Protein AF-A0A1U8KBJ6-F1 (afdb_monomer)

Secondary structure (DSSP, 8-state):
---------B-SS-S-HHIIIIIS-TT--------SS--BSPPP-TTS-GGG-HHHHHHHS--SSSS------B--S---TT----------B--GGGT----------BTTBS--HHHHHHHHHHHHHHHHHHHHHHHHHHHS---

Structure (mmCIF, N/CA/C/O backbone):
data_AF-A0A1U8KBJ6-F1
#
_entry.id   AF-A0A1U8KBJ6-F1
#
loop_
_atom_site.group_PDB
_atom_site.id
_atom_site.type_symbol
_atom_site.label_atom_id
_atom_site.label_alt_id
_atom_site.label_comp_id
_atom_site.label_asym_id
_atom_site.label_entity_id
_atom_site.label_seq_id
_atom_site.pdbx_PDB_ins_code
_atom_site.Cartn_x
_atom_site.Cartn_y
_atom_site.Cartn_z
_atom_site.occupancy
_atom_site.B_iso_or_equiv
_atom_site.auth_seq_id
_atom_site.auth_comp_id
_atom_site.auth_asym_id
_atom_site.auth_atom_id
_atom_site.pdbx_PDB_model_num
ATOM 1 N N . ILE A 1 1 ? -18.937 -20.129 -25.695 1.00 42.38 1 ILE A N 1
ATOM 2 C CA . ILE A 1 1 ? -17.562 -19.592 -25.816 1.00 42.38 1 ILE A CA 1
ATOM 3 C C . ILE A 1 1 ? -17.619 -18.251 -25.110 1.00 42.38 1 ILE A C 1
ATOM 5 O O . ILE A 1 1 ? -18.292 -17.372 -25.619 1.00 42.38 1 ILE A O 1
ATOM 9 N N . SER A 1 2 ? -17.123 -18.165 -23.873 1.00 55.34 2 SER A N 1
ATOM 10 C CA . SER A 1 2 ? -17.151 -16.903 -23.121 1.00 55.34 2 SER A CA 1
ATOM 11 C C . SER A 1 2 ? -16.190 -15.942 -23.804 1.00 55.34 2 SER A C 1
ATOM 13 O O . SER A 1 2 ? -15.013 -16.292 -23.939 1.00 55.34 2 SER A O 1
ATOM 15 N N . ASP A 1 3 ? -16.682 -14.789 -24.253 1.00 65.81 3 ASP A N 1
ATOM 16 C CA . ASP A 1 3 ? -15.823 -13.714 -24.743 1.00 65.81 3 ASP A CA 1
ATOM 17 C C . ASP A 1 3 ? -14.797 -13.378 -23.661 1.00 65.81 3 ASP A C 1
ATOM 19 O O . ASP A 1 3 ? -15.129 -13.208 -22.485 1.00 65.81 3 ASP A O 1
ATOM 23 N N . ARG A 1 4 ? -13.521 -13.397 -24.043 1.00 76.19 4 ARG A N 1
ATOM 24 C CA . ARG A 1 4 ? -12.421 -12.995 -23.170 1.00 76.19 4 ARG A CA 1
ATOM 25 C C . ARG A 1 4 ? -12.133 -11.541 -23.475 1.00 76.19 4 ARG A C 1
ATOM 27 O O . ARG A 1 4 ? -11.426 -11.249 -24.436 1.00 76.19 4 ARG A O 1
ATOM 34 N N . GLU A 1 5 ? -12.681 -10.652 -22.665 1.00 83.44 5 GLU A N 1
ATOM 35 C CA . GLU A 1 5 ? -12.368 -9.232 -22.759 1.00 83.44 5 GLU A CA 1
ATOM 36 C C . GLU A 1 5 ? -11.085 -8.909 -21.990 1.00 83.44 5 GLU A C 1
ATOM 38 O O . GLU A 1 5 ? -10.826 -9.428 -20.899 1.00 83.44 5 GLU A O 1
ATOM 43 N N . GLU A 1 6 ? -10.246 -8.058 -22.577 1.00 86.25 6 GLU A N 1
ATOM 44 C CA . GLU A 1 6 ? -9.036 -7.581 -21.919 1.00 86.25 6 GLU A CA 1
ATOM 45 C C . GLU A 1 6 ? -9.390 -6.463 -20.930 1.00 86.25 6 GLU A C 1
ATOM 47 O O . GLU A 1 6 ? -9.762 -5.353 -21.314 1.00 86.25 6 GLU A O 1
ATOM 52 N N . LEU A 1 7 ? -9.241 -6.744 -19.633 1.00 88.94 7 LEU A N 1
ATOM 53 C CA . LEU A 1 7 ? -9.447 -5.752 -18.581 1.00 88.94 7 LEU A CA 1
ATOM 54 C C . LEU A 1 7 ? -8.304 -4.729 -18.571 1.00 88.94 7 LEU A C 1
ATOM 56 O O . LEU A 1 7 ? -7.168 -5.026 -18.187 1.00 88.94 7 LEU A O 1
ATOM 60 N N . LYS A 1 8 ? -8.616 -3.487 -18.949 1.00 91.31 8 LYS A N 1
ATOM 61 C CA . LYS A 1 8 ? -7.651 -2.385 -18.946 1.00 91.31 8 LYS A CA 1
ATOM 62 C C . LYS A 1 8 ? -7.358 -1.917 -17.519 1.00 91.31 8 LYS A C 1
ATOM 64 O O . LYS A 1 8 ? -8.207 -1.335 -16.851 1.00 91.31 8 LYS A O 1
ATOM 69 N N . VAL A 1 9 ? -6.114 -2.098 -17.081 1.00 92.69 9 VAL A N 1
ATOM 70 C CA . VAL A 1 9 ? -5.627 -1.598 -15.787 1.00 92.69 9 VAL A CA 1
ATOM 71 C C . VAL A 1 9 ? -5.010 -0.208 -15.960 1.00 92.69 9 VAL A C 1
ATOM 73 O O . VAL A 1 9 ? -4.014 -0.040 -16.668 1.00 92.69 9 VAL A O 1
ATOM 76 N N . ASN A 1 10 ? -5.569 0.797 -15.286 1.00 93.94 10 ASN A N 1
ATOM 77 C CA . ASN A 1 10 ? -5.009 2.142 -15.230 1.00 93.94 10 ASN A CA 1
ATOM 78 C C . ASN A 1 10 ? -3.793 2.176 -14.289 1.00 93.94 10 ASN A C 1
ATOM 80 O O . ASN A 1 10 ? -3.876 1.797 -13.121 1.00 93.94 10 ASN A O 1
ATOM 84 N N . ARG A 1 11 ? -2.651 2.639 -14.804 1.00 93.06 11 ARG A N 1
ATOM 85 C CA . ARG A 1 11 ? -1.378 2.767 -14.067 1.00 93.06 11 ARG A CA 1
ATOM 86 C C . ARG A 1 11 ? -0.930 4.223 -13.912 1.00 93.06 11 ARG A C 1
ATOM 88 O O . ARG A 1 11 ? 0.245 4.489 -13.679 1.00 93.06 11 ARG A O 1
ATOM 95 N N . LYS A 1 12 ? -1.857 5.161 -14.099 1.00 92.19 12 LYS A N 1
ATOM 96 C CA . LYS A 1 12 ? -1.681 6.592 -13.847 1.00 92.19 12 LYS A CA 1
ATOM 97 C C . LYS A 1 12 ? -2.453 7.004 -12.598 1.00 92.19 12 LYS A C 1
ATOM 99 O O . LYS A 1 12 ? -3.452 6.374 -12.256 1.00 92.19 12 LYS A O 1
ATOM 104 N N . ASN A 1 13 ? -1.995 8.059 -11.930 1.00 91.94 13 ASN A N 1
ATOM 105 C CA . ASN A 1 13 ? -2.536 8.530 -10.649 1.00 91.94 13 ASN A CA 1
ATOM 106 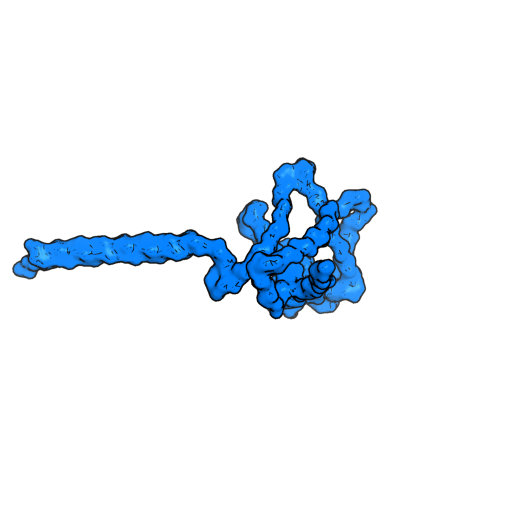C C . ASN A 1 13 ? -2.571 7.439 -9.553 1.00 91.94 13 ASN A C 1
ATOM 108 O O . ASN A 1 13 ? -3.463 7.419 -8.699 1.00 91.94 13 ASN A O 1
ATOM 112 N N . ILE A 1 14 ? -1.608 6.516 -9.582 1.00 94.19 14 ILE A N 1
ATOM 113 C CA . ILE A 1 14 ? -1.375 5.508 -8.542 1.00 94.19 14 ILE A CA 1
ATOM 114 C C . ILE A 1 14 ? -0.444 6.036 -7.445 1.00 94.19 14 ILE A C 1
ATOM 116 O O . ILE A 1 14 ? -0.562 5.616 -6.294 1.00 94.19 14 ILE A O 1
ATOM 120 N N . ALA A 1 15 ? 0.450 6.967 -7.784 1.00 94.50 15 ALA A N 1
ATOM 121 C CA . ALA A 1 15 ? 1.293 7.674 -6.831 1.00 94.50 15 ALA A CA 1
ATOM 122 C C . ALA A 1 15 ? 0.601 8.937 -6.296 1.00 94.50 15 ALA A C 1
ATOM 124 O O . ALA A 1 15 ? -0.318 9.486 -6.908 1.00 94.50 15 ALA A O 1
ATOM 125 N N . TRP A 1 16 ? 1.067 9.435 -5.149 1.00 92.44 16 TRP A N 1
ATOM 126 C CA . TRP A 1 16 ? 0.588 10.703 -4.606 1.00 92.44 16 TRP A CA 1
ATOM 127 C C . TRP A 1 16 ? 0.948 11.856 -5.538 1.00 92.44 16 TRP A C 1
ATOM 129 O O . TRP A 1 16 ? 2.088 11.958 -5.994 1.00 92.44 16 TRP A O 1
ATOM 139 N N . LYS A 1 17 ? -0.007 12.766 -5.760 1.00 93.62 17 LYS A N 1
ATOM 140 C CA . LYS A 1 17 ? 0.182 13.942 -6.619 1.00 93.62 17 LYS A CA 1
ATOM 141 C C . LYS A 1 17 ? 1.417 14.759 -6.230 1.00 93.62 17 LYS A C 1
ATOM 143 O O . LYS A 1 17 ? 2.249 15.081 -7.069 1.00 93.62 17 LYS A O 1
ATOM 148 N N . SER A 1 18 ? 1.593 14.981 -4.930 1.00 93.31 18 SER A N 1
ATOM 149 C CA . SER A 1 18 ? 2.746 15.693 -4.382 1.00 93.31 18 SER A CA 1
ATOM 150 C C . SER A 1 18 ? 4.087 15.016 -4.665 1.00 93.31 18 SER A C 1
ATOM 152 O O . SER A 1 18 ? 5.103 15.700 -4.766 1.00 93.31 18 SER A O 1
ATOM 154 N N . ASP A 1 19 ? 4.119 13.683 -4.762 1.00 92.56 19 ASP A N 1
ATOM 155 C CA . ASP A 1 19 ? 5.370 12.966 -4.986 1.00 92.56 19 ASP A CA 1
ATOM 156 C C . ASP A 1 19 ? 5.861 13.224 -6.415 1.00 92.56 19 ASP A C 1
ATOM 158 O O . ASP A 1 19 ? 6.989 13.685 -6.593 1.00 92.56 19 ASP A O 1
ATOM 162 N N . TRP A 1 20 ? 5.019 13.019 -7.430 1.00 90.25 20 TRP A N 1
ATOM 163 C CA . TRP A 1 20 ? 5.437 13.215 -8.822 1.00 90.25 20 TRP A CA 1
ATOM 164 C C . TRP A 1 20 ? 5.511 14.688 -9.256 1.00 90.25 20 TRP A C 1
ATOM 166 O O . TRP A 1 20 ? 6.280 15.004 -10.162 1.00 90.25 20 TRP A O 1
ATOM 176 N N . GLU A 1 21 ? 4.769 15.601 -8.615 1.00 91.94 21 GLU A N 1
ATOM 177 C CA . GLU A 1 21 ? 4.843 17.039 -8.924 1.00 91.94 21 GLU A CA 1
ATOM 178 C C . GLU A 1 21 ? 6.027 17.747 -8.257 1.00 91.94 21 GLU A C 1
ATOM 180 O O . GLU A 1 21 ? 6.620 18.637 -8.871 1.00 91.94 21 GLU A O 1
ATOM 185 N N . HIS A 1 22 ? 6.369 17.380 -7.014 1.00 91.50 22 HIS A N 1
ATOM 186 C CA . HIS A 1 22 ? 7.308 18.160 -6.197 1.00 91.50 22 HIS A CA 1
ATOM 187 C C . HIS A 1 22 ? 8.559 17.404 -5.746 1.00 91.50 22 HIS A C 1
ATOM 189 O O . HIS A 1 22 ? 9.587 18.044 -5.536 1.00 91.50 22 HIS A O 1
ATOM 195 N N . LYS A 1 23 ? 8.511 16.076 -5.574 1.00 90.88 23 LYS A N 1
ATOM 196 C CA . LYS A 1 23 ? 9.667 15.308 -5.069 1.00 90.88 23 LYS A CA 1
ATOM 197 C C . LYS A 1 23 ? 10.479 14.660 -6.182 1.00 90.88 23 LYS A C 1
ATOM 199 O O . LYS A 1 23 ? 11.706 14.680 -6.142 1.00 90.88 23 LYS A O 1
ATOM 204 N N . PHE A 1 24 ? 9.805 14.071 -7.163 1.00 90.38 24 PHE A N 1
ATOM 205 C CA . PHE A 1 24 ? 10.451 13.385 -8.275 1.00 90.38 24 PHE A CA 1
ATOM 206 C C . PHE A 1 24 ? 10.622 14.352 -9.450 1.00 90.38 24 PHE A C 1
ATOM 208 O O . PHE A 1 24 ? 9.656 14.852 -10.017 1.00 90.38 24 PHE A O 1
ATOM 215 N N . GLY A 1 25 ? 11.875 14.651 -9.799 1.00 86.06 25 GLY A N 1
ATOM 216 C CA . GLY A 1 25 ? 12.193 15.665 -10.802 1.00 86.06 25 GLY A CA 1
ATOM 217 C C . GLY A 1 25 ? 11.827 15.258 -12.234 1.00 86.06 25 GLY A C 1
ATOM 218 O O . GLY A 1 25 ? 12.120 14.146 -12.671 1.00 86.06 25 GLY A O 1
ATOM 219 N N . LYS A 1 26 ? 11.281 16.213 -12.999 1.00 88.56 26 LYS A N 1
ATOM 220 C CA . LYS A 1 26 ? 10.940 16.054 -14.430 1.00 88.56 26 LYS A CA 1
ATOM 221 C C . LYS A 1 26 ? 12.159 15.918 -15.353 1.00 88.56 26 LYS A C 1
ATOM 223 O O . LYS A 1 26 ? 12.047 15.391 -16.450 1.00 88.56 26 LYS A O 1
ATOM 228 N N . ASN A 1 27 ? 13.329 16.368 -14.898 1.00 91.31 27 ASN A N 1
ATOM 229 C CA . ASN A 1 27 ? 14.593 16.283 -15.640 1.00 91.31 27 ASN A CA 1
ATOM 230 C C . ASN A 1 27 ? 15.538 15.211 -15.070 1.00 91.31 27 ASN A C 1
ATOM 232 O O . ASN A 1 27 ? 16.730 15.215 -15.365 1.00 91.31 27 ASN A O 1
ATOM 236 N N . VAL A 1 28 ? 15.023 14.316 -14.222 1.00 90.31 28 VAL A N 1
ATOM 237 C CA . VAL A 1 28 ? 15.788 13.209 -13.641 1.00 90.31 28 VAL A CA 1
ATOM 238 C C . VAL A 1 28 ? 15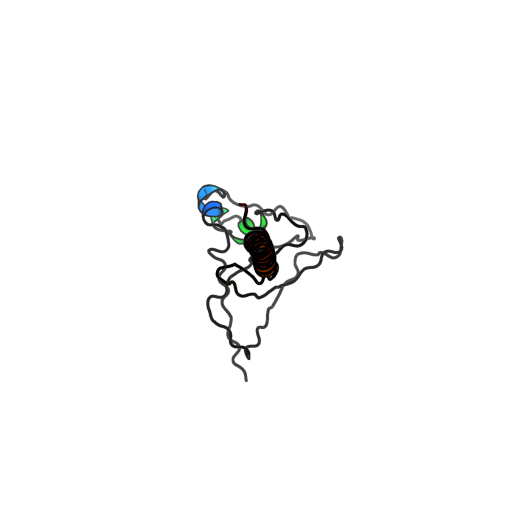.371 11.925 -14.337 1.00 90.31 28 VAL A C 1
ATOM 240 O O . VAL A 1 28 ? 14.181 11.640 -14.451 1.00 90.31 28 VAL A O 1
ATOM 243 N N . TYR A 1 29 ? 16.349 11.143 -14.786 1.00 91.69 29 TYR A N 1
ATOM 244 C CA . TYR A 1 29 ? 16.115 9.920 -15.545 1.00 91.69 29 TYR A CA 1
ATOM 245 C C . TYR A 1 29 ? 16.652 8.712 -14.777 1.00 91.69 29 TYR A C 1
ATOM 247 O O . TYR A 1 29 ? 17.790 8.746 -14.302 1.00 91.69 29 TYR A O 1
ATOM 255 N N . PRO A 1 30 ? 15.855 7.643 -14.625 1.00 89.19 30 PRO A N 1
ATOM 256 C CA . PRO A 1 30 ? 16.284 6.476 -13.878 1.00 89.19 30 PRO A CA 1
ATOM 257 C C . PRO A 1 30 ? 17.283 5.626 -14.662 1.00 89.19 30 PRO A C 1
ATOM 259 O O . PRO A 1 30 ? 17.166 5.443 -15.875 1.00 89.19 30 PRO A O 1
ATOM 262 N N . PHE A 1 31 ? 18.206 5.006 -13.933 1.00 87.94 31 PHE A N 1
ATOM 263 C CA . PHE A 1 31 ? 19.125 4.002 -14.456 1.00 87.94 31 PHE A CA 1
ATOM 264 C C . PHE A 1 31 ? 18.857 2.646 -13.793 1.00 87.94 31 PHE A C 1
ATOM 266 O O . PHE A 1 31 ? 18.650 2.566 -12.583 1.00 87.94 31 PHE A O 1
ATOM 273 N N . ASN A 1 32 ? 18.845 1.567 -14.582 1.00 85.88 32 ASN A N 1
ATOM 274 C CA . ASN A 1 32 ? 18.727 0.216 -14.035 1.00 85.88 32 ASN A CA 1
ATOM 275 C C . ASN A 1 32 ? 20.091 -0.257 -13.535 1.00 85.88 32 ASN A C 1
ATOM 277 O O . ASN A 1 32 ? 20.977 -0.547 -14.330 1.00 85.88 32 ASN A O 1
ATOM 281 N N . PHE A 1 33 ? 20.220 -0.416 -12.222 1.00 80.88 33 PHE A N 1
ATOM 282 C CA . PHE A 1 33 ? 21.447 -0.908 -11.587 1.00 80.88 33 PHE A CA 1
ATOM 283 C C . PHE A 1 33 ? 21.626 -2.436 -11.682 1.00 80.88 33 PHE A C 1
ATOM 285 O O . PHE A 1 33 ? 22.649 -2.973 -11.270 1.00 80.88 33 PHE A O 1
ATOM 292 N N . GLN A 1 34 ? 20.637 -3.155 -12.221 1.00 77.12 34 GLN A N 1
ATOM 293 C CA . GLN A 1 34 ? 20.662 -4.612 -12.363 1.00 77.12 34 GLN A CA 1
ATOM 294 C C . GLN A 1 34 ? 21.289 -5.002 -13.705 1.00 77.12 34 GLN A C 1
ATOM 296 O O . GLN A 1 34 ? 20.637 -4.904 -14.742 1.00 77.12 34 GLN A O 1
ATOM 301 N N . ASN A 1 35 ? 22.549 -5.446 -13.673 1.00 71.44 35 ASN A N 1
ATOM 302 C CA . ASN A 1 35 ? 23.304 -5.884 -14.857 1.00 71.44 35 ASN A CA 1
ATOM 303 C C . ASN A 1 35 ? 23.668 -7.389 -14.831 1.00 71.44 35 ASN A C 1
ATOM 305 O O . ASN A 1 35 ? 24.397 -7.873 -15.688 1.00 71.44 35 ASN A O 1
ATOM 309 N N . GLY A 1 36 ? 23.196 -8.128 -13.818 1.00 72.75 36 GLY A N 1
ATOM 310 C CA . GLY A 1 36 ? 23.469 -9.558 -13.631 1.00 72.75 36 GLY A CA 1
ATOM 311 C C . GLY A 1 36 ? 22.318 -10.474 -14.064 1.00 72.75 36 GLY A C 1
ATOM 312 O O . GLY A 1 36 ? 21.276 -10.021 -14.534 1.00 72.75 36 GLY A O 1
ATOM 313 N N . THR A 1 37 ? 22.491 -11.781 -13.849 1.00 70.75 37 THR A N 1
ATOM 314 C CA . THR A 1 37 ? 21.468 -12.815 -14.108 1.00 70.75 37 THR A CA 1
ATOM 315 C C . THR A 1 37 ? 20.274 -12.737 -13.157 1.00 70.75 37 THR A C 1
ATOM 317 O O . THR A 1 37 ? 19.171 -13.145 -13.517 1.00 70.75 37 THR A O 1
ATOM 320 N N . VAL A 1 38 ? 20.468 -12.199 -11.950 1.00 68.06 38 VAL A N 1
ATOM 321 C CA . VAL A 1 38 ? 19.398 -12.028 -10.962 1.00 68.06 38 VAL A CA 1
ATOM 322 C C . VAL A 1 38 ? 18.725 -10.678 -11.175 1.00 68.06 38 VAL A C 1
ATOM 324 O O . VAL A 1 38 ? 19.288 -9.625 -10.876 1.00 68.06 38 VAL A O 1
ATOM 327 N N . ILE A 1 39 ? 17.495 -10.720 -11.680 1.00 74.50 39 ILE A N 1
ATOM 328 C CA . ILE A 1 39 ? 16.629 -9.549 -11.790 1.00 74.50 39 ILE A CA 1
ATOM 329 C C . ILE A 1 39 ? 15.860 -9.427 -10.475 1.00 74.50 39 ILE A C 1
ATOM 331 O O . ILE A 1 39 ? 15.310 -10.396 -9.961 1.00 74.50 39 ILE A O 1
ATOM 335 N N . GLY A 1 40 ? 15.857 -8.231 -9.902 1.00 75.06 40 GLY A N 1
ATOM 336 C CA . GLY A 1 40 ? 15.198 -7.925 -8.637 1.00 75.06 40 GLY A CA 1
ATOM 337 C C . GLY A 1 40 ? 13.926 -7.110 -8.847 1.00 75.06 40 GLY A C 1
ATOM 338 O O . GLY A 1 40 ? 13.677 -6.192 -8.074 1.00 75.06 40 GLY A O 1
ATOM 339 N N . GLY A 1 41 ? 13.127 -7.428 -9.870 1.00 83.12 41 GLY A N 1
ATOM 340 C CA . GLY A 1 41 ? 11.851 -6.761 -10.136 1.00 83.12 41 GLY A CA 1
ATOM 341 C C . GLY A 1 41 ? 11.673 -6.292 -11.580 1.00 83.12 41 GLY A C 1
ATOM 342 O O . GLY A 1 41 ? 12.024 -6.994 -12.526 1.00 83.12 41 GLY A O 1
ATOM 343 N N . GLY A 1 42 ? 11.033 -5.133 -11.747 1.00 83.62 42 GLY A N 1
ATOM 344 C CA . GLY A 1 42 ? 10.782 -4.520 -13.054 1.00 83.62 42 GLY A CA 1
ATOM 345 C C . GLY A 1 42 ? 11.993 -3.763 -13.605 1.00 83.62 42 GLY A C 1
ATOM 346 O O . GLY A 1 42 ? 12.915 -3.424 -12.869 1.00 83.62 42 GLY A O 1
ATOM 347 N N . LYS A 1 43 ? 11.969 -3.465 -14.910 1.00 86.69 43 LYS A N 1
ATOM 348 C CA . LYS A 1 43 ? 12.970 -2.616 -15.571 1.00 86.69 43 LYS A CA 1
ATOM 349 C C . LYS A 1 43 ? 12.464 -1.178 -15.666 1.00 86.69 43 LYS A C 1
ATOM 351 O O . LYS A 1 43 ? 11.367 -0.939 -16.168 1.00 86.69 43 LYS A O 1
ATOM 356 N N . LEU A 1 44 ? 13.292 -0.229 -15.246 1.00 87.12 44 LEU A N 1
ATOM 357 C CA . LEU A 1 44 ? 13.067 1.205 -15.424 1.00 87.12 44 LEU A CA 1
ATOM 358 C C . LEU A 1 44 ? 13.312 1.620 -16.876 1.00 87.12 44 LEU A C 1
ATOM 360 O O . LEU A 1 44 ? 14.065 0.958 -17.594 1.00 87.12 44 LEU A O 1
ATOM 364 N N . LYS A 1 45 ? 12.683 2.714 -17.314 1.00 90.19 45 LYS A N 1
ATOM 365 C CA . LYS A 1 45 ? 12.828 3.241 -18.680 1.00 90.19 45 LYS A CA 1
ATOM 366 C C . LYS A 1 45 ? 13.749 4.472 -18.664 1.00 90.19 45 LYS A C 1
ATOM 368 O O . LYS A 1 45 ? 13.296 5.534 -18.256 1.00 90.19 45 LYS A O 1
ATOM 373 N N . PRO A 1 46 ? 15.001 4.395 -19.147 1.00 89.81 46 PRO A N 1
ATOM 374 C CA . PRO A 1 46 ? 15.948 5.511 -19.016 1.00 89.81 46 PRO A CA 1
ATOM 375 C C . PRO A 1 46 ? 15.586 6.756 -19.831 1.00 89.81 46 PRO A C 1
ATOM 377 O O . PRO A 1 46 ? 16.125 7.826 -19.597 1.00 89.81 46 PRO A O 1
ATOM 380 N N . ARG A 1 47 ? 14.685 6.621 -20.812 1.00 91.06 47 ARG A N 1
ATOM 381 C CA . ARG A 1 47 ? 14.253 7.716 -21.695 1.00 91.06 47 ARG A CA 1
ATOM 382 C C . ARG A 1 47 ? 13.043 8.491 -21.172 1.00 91.06 47 ARG A C 1
ATOM 384 O O . ARG A 1 47 ? 12.631 9.449 -21.810 1.00 91.06 47 ARG A O 1
ATOM 391 N N . ILE A 1 48 ? 12.439 8.043 -20.073 1.00 91.88 48 ILE A N 1
ATOM 392 C CA . ILE A 1 48 ? 11.238 8.658 -19.504 1.00 91.88 48 ILE A CA 1
ATOM 393 C C . ILE A 1 48 ? 11.617 9.282 -18.159 1.00 91.88 48 ILE A C 1
ATOM 395 O O . ILE A 1 48 ? 12.273 8.593 -17.370 1.00 91.88 48 ILE A O 1
ATOM 399 N N . PRO A 1 49 ? 11.196 10.529 -17.885 1.00 92.69 49 PRO A 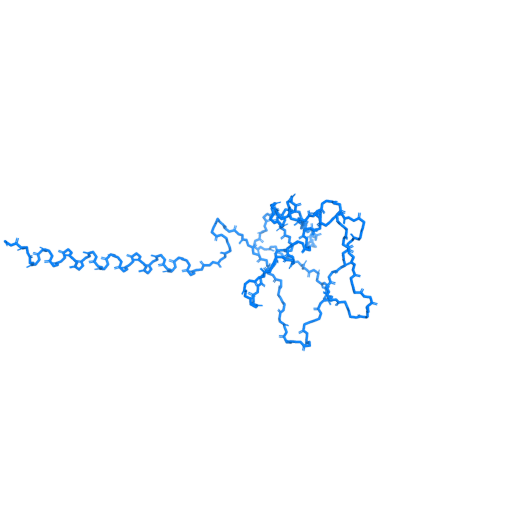N 1
ATOM 400 C CA . PRO A 1 49 ? 11.398 11.173 -16.597 1.00 92.69 49 PRO A CA 1
ATOM 401 C C . PRO A 1 49 ? 10.932 10.333 -15.414 1.00 92.69 49 PRO A C 1
ATOM 403 O O . PRO A 1 49 ? 9.959 9.581 -15.493 1.00 92.69 49 PRO A O 1
ATOM 406 N N . LEU A 1 50 ? 11.602 10.517 -14.282 1.00 90.94 50 LEU A N 1
ATOM 407 C CA . LEU A 1 50 ? 11.288 9.828 -13.039 1.00 90.94 50 LEU A CA 1
ATOM 408 C C . LEU A 1 50 ? 9.882 10.169 -12.529 1.00 90.94 50 LEU A C 1
ATOM 410 O O . LEU A 1 50 ? 9.189 9.286 -12.030 1.00 90.94 50 LEU A O 1
ATOM 414 N N . SER A 1 51 ? 9.449 11.421 -12.719 1.00 91.88 51 SER A N 1
ATOM 415 C CA . SER A 1 51 ? 8.097 11.893 -12.391 1.00 91.88 51 SER A CA 1
ATOM 416 C C . SER A 1 51 ? 6.995 11.101 -13.0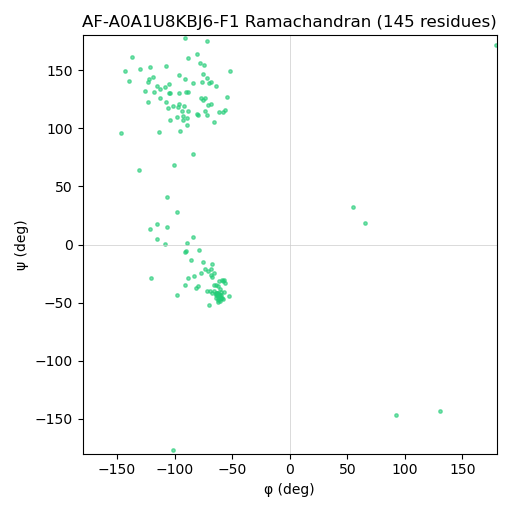99 1.00 91.88 51 SER A C 1
ATOM 418 O O . SER A 1 51 ? 5.915 10.925 -12.549 1.00 91.88 51 SER A O 1
ATOM 420 N N . ASP A 1 52 ? 7.263 10.579 -14.298 1.00 91.94 52 ASP A N 1
ATOM 421 C CA . ASP A 1 52 ? 6.249 9.907 -15.118 1.00 91.94 52 ASP A CA 1
ATOM 422 C C . ASP A 1 52 ? 6.186 8.390 -14.863 1.00 91.94 52 ASP A C 1
ATOM 424 O O . ASP A 1 52 ? 5.304 7.703 -15.400 1.00 91.94 52 ASP A O 1
ATOM 428 N N . GLN A 1 53 ? 7.114 7.863 -14.053 1.00 92.56 53 GLN A N 1
ATOM 429 C CA . GLN A 1 53 ? 7.239 6.450 -13.685 1.00 92.56 53 GLN A CA 1
ATOM 430 C C . GLN A 1 53 ? 6.655 6.176 -12.296 1.00 92.56 53 GLN A C 1
ATOM 432 O O . GLN A 1 53 ? 7.366 5.831 -11.351 1.00 92.56 53 GLN A O 1
ATOM 437 N N . GLU A 1 54 ? 5.334 6.284 -12.184 1.00 93.88 54 GLU A N 1
ATOM 438 C CA . GLU A 1 54 ? 4.627 6.164 -10.905 1.00 93.88 54 GLU A CA 1
ATOM 439 C C . GLU A 1 54 ? 4.842 4.823 -10.183 1.00 93.88 54 GLU A C 1
ATOM 441 O O . GLU A 1 54 ? 4.883 4.801 -8.957 1.00 93.88 54 GLU A O 1
ATOM 446 N N . ASP A 1 55 ? 5.059 3.717 -10.904 1.00 92.69 55 ASP A N 1
ATOM 447 C CA . ASP A 1 55 ? 5.356 2.410 -10.293 1.00 92.69 55 ASP A CA 1
ATOM 448 C C . ASP A 1 55 ? 6.591 2.456 -9.385 1.00 92.69 55 ASP A C 1
ATOM 450 O O . ASP A 1 55 ? 6.617 1.862 -8.305 1.00 92.69 55 ASP A O 1
ATOM 454 N N . LEU A 1 56 ? 7.627 3.174 -9.830 1.00 92.12 56 LEU A N 1
ATOM 455 C CA . LEU A 1 56 ? 8.836 3.356 -9.044 1.00 92.12 56 LEU A CA 1
ATOM 456 C C . LEU A 1 56 ? 8.567 4.296 -7.871 1.00 92.12 56 LEU A C 1
ATOM 458 O O . LEU A 1 56 ? 9.035 4.030 -6.771 1.00 92.12 56 LEU A O 1
ATOM 462 N N . ILE A 1 57 ? 7.788 5.358 -8.071 1.00 93.88 57 ILE A N 1
ATOM 463 C CA . ILE A 1 57 ? 7.413 6.288 -6.997 1.00 93.88 57 ILE A CA 1
ATOM 464 C C . ILE A 1 57 ? 6.684 5.538 -5.870 1.00 93.88 57 ILE A C 1
ATOM 466 O O . ILE A 1 57 ? 7.043 5.671 -4.699 1.00 93.88 57 ILE A O 1
ATOM 470 N N . VAL A 1 58 ? 5.724 4.676 -6.219 1.00 94.94 58 VAL A N 1
ATOM 471 C CA . VAL A 1 58 ? 5.007 3.809 -5.268 1.00 94.94 58 VAL A CA 1
ATOM 472 C C . VAL A 1 58 ? 5.965 2.863 -4.532 1.00 94.94 58 VAL A C 1
ATOM 474 O O . VAL A 1 58 ? 5.797 2.610 -3.331 1.00 94.94 58 VAL A O 1
ATOM 477 N N . TRP A 1 59 ? 6.977 2.344 -5.231 1.00 92.00 59 TRP A N 1
ATOM 478 C CA . TRP A 1 59 ? 8.005 1.491 -4.637 1.00 92.00 59 TRP A CA 1
ATOM 479 C C . TRP A 1 59 ? 8.908 2.248 -3.655 1.00 92.00 59 TRP A C 1
ATOM 481 O O . TRP A 1 59 ? 9.194 1.739 -2.573 1.00 92.00 59 TRP A O 1
ATOM 491 N N . MET A 1 60 ? 9.303 3.475 -3.998 1.00 93.25 60 MET A N 1
ATOM 492 C CA . MET A 1 60 ? 10.180 4.320 -3.183 1.00 93.25 60 MET A CA 1
ATOM 493 C C . MET A 1 60 ? 9.507 4.850 -1.914 1.00 93.25 60 MET A C 1
ATOM 495 O O . MET A 1 60 ? 10.196 5.175 -0.948 1.00 93.25 60 MET A O 1
ATOM 499 N N . HIS A 1 61 ? 8.176 4.927 -1.882 1.00 93.25 61 HIS A N 1
ATOM 500 C CA . HIS A 1 61 ? 7.443 5.274 -0.669 1.00 93.25 61 HIS A CA 1
ATOM 501 C C . HIS A 1 61 ? 7.623 4.161 0.375 1.00 93.25 61 HIS A C 1
ATOM 503 O O . HIS A 1 61 ? 7.038 3.095 0.240 1.00 93.25 61 HIS A O 1
ATOM 509 N N . THR A 1 62 ? 8.427 4.339 1.418 1.00 92.75 62 THR A N 1
ATOM 510 C CA . THR A 1 62 ? 8.706 3.247 2.365 1.00 92.75 62 THR A CA 1
ATOM 511 C C . THR A 1 62 ? 7.469 2.875 3.186 1.00 92.75 62 THR A C 1
ATOM 513 O O . THR A 1 62 ? 6.675 3.721 3.587 1.00 92.75 62 THR A O 1
ATOM 516 N N . SER A 1 63 ? 7.264 1.576 3.404 1.00 93.06 63 SER A N 1
ATOM 517 C CA . SER A 1 63 ? 6.166 1.079 4.235 1.00 93.06 63 SER A CA 1
ATOM 518 C C . SER A 1 63 ? 6.620 0.936 5.686 1.00 93.06 63 SER A C 1
ATOM 520 O O . SER A 1 63 ? 7.744 0.517 5.942 1.00 93.06 63 SER A O 1
ATOM 522 N N . ALA A 1 64 ? 5.739 1.258 6.636 1.00 92.44 64 ALA A N 1
ATOM 523 C CA . ALA A 1 64 ? 6.060 1.227 8.067 1.00 92.44 64 ALA A CA 1
ATOM 524 C C . ALA A 1 64 ? 6.164 -0.194 8.658 1.00 92.44 64 ALA A C 1
ATOM 526 O O . ALA A 1 64 ? 6.757 -0.381 9.715 1.00 92.44 64 ALA A O 1
ATOM 527 N N . LEU A 1 65 ? 5.567 -1.191 7.997 1.00 92.94 65 LEU A N 1
ATOM 528 C CA . LEU A 1 65 ? 5.448 -2.569 8.480 1.00 92.94 65 LEU A CA 1
ATOM 529 C C . LEU A 1 65 ? 6.094 -3.555 7.491 1.00 92.94 65 LEU A C 1
ATOM 531 O O . LEU A 1 65 ? 6.086 -3.291 6.287 1.00 92.94 65 LEU A O 1
ATOM 535 N N . PRO A 1 66 ? 6.588 -4.721 7.960 1.00 90.75 66 PR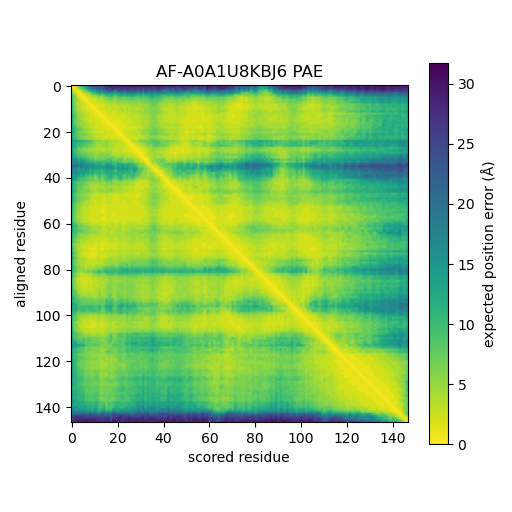O A N 1
ATOM 536 C CA . PRO A 1 66 ? 7.191 -5.744 7.097 1.00 90.75 66 PRO A CA 1
ATOM 537 C C . PRO A 1 66 ? 6.176 -6.414 6.160 1.00 90.75 66 PRO A C 1
ATOM 539 O O . PRO A 1 66 ? 6.531 -6.858 5.071 1.00 90.75 66 PRO A O 1
ATOM 542 N N . SER A 1 67 ? 4.905 -6.471 6.565 1.00 90.81 67 SER A N 1
ATOM 543 C CA . SER A 1 67 ? 3.794 -6.862 5.700 1.00 90.81 67 SER A CA 1
ATOM 544 C C . SER A 1 67 ? 3.121 -5.603 5.176 1.00 90.81 67 SER A C 1
ATOM 546 O O . SER A 1 67 ? 2.457 -4.894 5.929 1.00 90.81 67 SER A O 1
ATOM 548 N N . PHE A 1 68 ? 3.280 -5.333 3.885 1.00 93.12 68 PHE A N 1
ATOM 549 C CA . PHE A 1 68 ? 2.758 -4.132 3.249 1.00 93.12 68 PHE A CA 1
ATOM 550 C C . PHE A 1 68 ? 2.126 -4.437 1.894 1.00 93.12 68 PHE A C 1
ATOM 552 O O . PHE A 1 68 ? 2.373 -5.475 1.282 1.00 93.12 68 PHE A O 1
ATOM 559 N N . GLN A 1 69 ? 1.299 -3.504 1.432 1.00 93.06 69 GLN A N 1
ATOM 560 C CA . GLN A 1 69 ? 0.657 -3.552 0.125 1.00 93.06 69 GLN A CA 1
ATOM 561 C C . GLN A 1 69 ? 1.103 -2.345 -0.695 1.00 93.06 69 GLN A C 1
ATOM 563 O O . GLN A 1 69 ? 1.310 -1.256 -0.157 1.00 93.06 69 GLN A O 1
ATOM 568 N N . LYS A 1 70 ? 1.265 -2.553 -2.001 1.00 93.75 70 LYS A N 1
ATOM 569 C CA . LYS A 1 70 ? 1.625 -1.521 -2.972 1.00 93.75 70 LYS A CA 1
ATOM 570 C C . LYS A 1 70 ? 0.590 -1.518 -4.077 1.00 93.75 70 LYS A C 1
ATOM 572 O O . LYS A 1 70 ? 0.253 -2.578 -4.601 1.00 93.75 70 LYS A O 1
ATOM 577 N N . LEU A 1 71 ? 0.096 -0.334 -4.418 1.00 94.81 71 LEU A N 1
ATOM 578 C CA . LEU A 1 71 ? -0.859 -0.181 -5.502 1.00 94.81 71 LEU A CA 1
ATOM 579 C C . LEU A 1 71 ? -0.147 -0.419 -6.838 1.00 94.81 71 LEU A C 1
ATOM 581 O O . LEU A 1 71 ? 0.804 0.284 -7.162 1.00 94.81 71 LEU A O 1
ATOM 585 N N . TYR A 1 72 ? -0.605 -1.410 -7.599 1.00 94.00 72 TYR A N 1
ATOM 586 C CA . TYR A 1 72 ? -0.073 -1.699 -8.935 1.00 94.00 72 TYR A CA 1
ATOM 587 C C . TYR A 1 72 ? -0.833 -0.958 -10.044 1.00 94.00 72 TYR A C 1
ATOM 589 O O . TYR A 1 72 ? -0.255 -0.545 -11.047 1.00 94.00 72 TYR A O 1
ATOM 597 N N . GLY A 1 73 ? -2.142 -0.800 -9.861 1.00 94.62 73 GLY A N 1
ATOM 598 C CA . GLY A 1 73 ? -3.037 -0.186 -10.828 1.00 94.62 73 GLY A CA 1
ATOM 599 C C . GLY A 1 73 ? -4.472 -0.170 -10.320 1.00 94.62 73 GLY A C 1
ATOM 600 O O . GLY A 1 73 ? -4.775 -0.758 -9.280 1.00 94.62 73 GLY A O 1
ATOM 601 N N . ARG A 1 74 ? -5.340 0.524 -11.050 1.00 93.69 74 ARG A N 1
ATOM 602 C CA . ARG A 1 74 ? -6.769 0.647 -10.761 1.00 93.69 74 ARG A CA 1
ATOM 603 C C . ARG A 1 74 ? -7.577 0.150 -11.945 1.00 93.69 74 ARG A C 1
ATOM 605 O O . ARG A 1 74 ? -7.199 0.365 -13.092 1.00 93.69 74 ARG A O 1
ATOM 612 N N . ILE A 1 75 ? -8.678 -0.515 -11.650 1.00 93.50 75 ILE A N 1
ATOM 613 C CA . ILE A 1 75 ? -9.677 -0.905 -12.636 1.00 93.50 75 ILE A CA 1
ATOM 614 C C . ILE A 1 75 ? -10.850 0.044 -12.397 1.00 93.50 75 ILE A C 1
ATOM 616 O O . ILE A 1 75 ? -11.369 0.099 -11.287 1.00 93.50 75 ILE A O 1
ATOM 620 N N . GLU A 1 76 ? -11.185 0.859 -13.396 1.00 90.94 76 GLU A N 1
ATOM 621 C CA . GLU A 1 76 ? -12.220 1.908 -13.313 1.00 90.94 76 GLU A CA 1
ATOM 622 C C . GLU A 1 76 ? -13.556 1.432 -13.907 1.00 90.94 76 GLU A C 1
ATOM 624 O O . GLU A 1 76 ? -14.330 2.223 -14.436 1.00 90.94 76 GLU A O 1
ATOM 629 N N . MET A 1 77 ? -13.801 0.124 -13.855 1.00 89.31 77 MET A N 1
ATOM 630 C CA . MET A 1 77 ? -15.053 -0.502 -14.269 1.00 89.31 77 MET A CA 1
ATOM 631 C C . MET A 1 77 ? -15.547 -1.431 -13.169 1.00 89.31 77 MET A C 1
ATOM 633 O O . MET A 1 77 ? -14.743 -1.993 -12.416 1.00 89.31 77 MET A O 1
ATOM 637 N N . ASP A 1 78 ? -16.861 -1.591 -13.108 1.00 89.06 78 ASP A N 1
ATOM 638 C CA . ASP A 1 78 ? -17.497 -2.523 -12.192 1.00 89.06 78 ASP A CA 1
ATOM 639 C C . ASP A 1 78 ? -17.339 -3.955 -12.714 1.00 89.06 78 ASP A C 1
ATOM 641 O O . ASP A 1 78 ? -17.398 -4.210 -13.916 1.00 89.06 78 ASP A O 1
ATOM 645 N N . LEU A 1 79 ? -17.077 -4.880 -11.791 1.00 88.69 79 LEU A N 1
ATOM 646 C CA . LEU A 1 79 ? -16.953 -6.308 -12.063 1.00 88.69 79 LEU A CA 1
ATOM 647 C C . LEU A 1 79 ? -18.122 -7.019 -11.388 1.00 88.69 79 LEU A C 1
ATOM 649 O O . LEU A 1 79 ? -18.320 -6.866 -10.179 1.00 88.69 79 LEU A O 1
ATOM 653 N N . ASP A 1 80 ? -18.863 -7.811 -12.157 1.00 87.44 80 ASP A N 1
ATOM 654 C CA . ASP A 1 80 ? -19.972 -8.601 -11.636 1.00 87.44 80 ASP A CA 1
ATOM 655 C C . ASP A 1 80 ? -19.471 -9.850 -10.905 1.00 87.44 80 ASP A C 1
ATOM 657 O O . ASP A 1 80 ? -18.382 -10.370 -11.164 1.00 87.44 80 ASP A O 1
ATOM 661 N N . VAL A 1 81 ? -20.297 -10.368 -9.994 1.00 83.75 81 VAL A N 1
ATOM 662 C CA . VAL A 1 81 ? -19.959 -11.515 -9.129 1.00 83.75 81 VAL A CA 1
ATOM 663 C C . VAL A 1 81 ? -19.596 -12.769 -9.936 1.00 83.75 81 VAL A C 1
ATOM 665 O O . VAL A 1 81 ? -18.737 -13.541 -9.513 1.00 83.75 81 VAL A O 1
ATOM 668 N N . ASP A 1 82 ? -20.193 -12.940 -11.115 1.00 85.25 82 ASP A N 1
ATOM 669 C CA . ASP A 1 82 ? -19.970 -14.099 -11.983 1.00 85.25 82 ASP A CA 1
ATOM 670 C C . ASP A 1 82 ? -18.796 -13.912 -12.964 1.00 85.25 82 ASP A C 1
ATOM 672 O O . ASP A 1 82 ? -18.501 -14.794 -13.776 1.00 85.25 82 ASP A O 1
ATOM 676 N N . ASN A 1 83 ? -18.093 -12.774 -12.919 1.00 86.94 83 ASN A N 1
ATOM 677 C CA . ASN A 1 83 ? -16.945 -12.533 -13.787 1.00 86.94 83 ASN A CA 1
ATOM 678 C C . ASN A 1 83 ? -15.699 -13.288 -13.298 1.00 86.94 83 ASN A C 1
ATOM 680 O O . ASN A 1 83 ? -15.222 -13.113 -12.176 1.00 86.94 83 ASN A O 1
ATOM 684 N N . VAL A 1 84 ? -15.100 -14.086 -14.186 1.00 88.50 84 VAL A N 1
ATOM 685 C CA . VAL A 1 84 ? -13.832 -14.777 -13.919 1.00 88.50 84 VAL A CA 1
ATOM 686 C C . VAL A 1 84 ? -12.666 -13.926 -14.411 1.00 88.50 84 VAL A C 1
ATOM 688 O O . VAL A 1 84 ? -12.403 -13.834 -15.609 1.00 88.50 84 VAL A O 1
ATOM 691 N N . VAL A 1 85 ? -11.921 -13.339 -13.474 1.00 89.75 85 VAL A N 1
ATOM 692 C CA . VAL A 1 85 ? -10.723 -12.546 -13.782 1.00 89.75 85 VAL A CA 1
ATOM 693 C C . VAL A 1 85 ? -9.490 -13.447 -13.827 1.00 89.75 85 VAL A C 1
ATOM 695 O O . VAL A 1 85 ? -9.061 -13.994 -12.810 1.00 89.75 85 VAL A O 1
ATOM 698 N N . VAL A 1 86 ? -8.879 -13.574 -15.005 1.00 90.88 86 VAL A N 1
ATOM 699 C CA . VAL A 1 86 ? -7.616 -14.303 -15.185 1.00 90.88 86 VAL A CA 1
ATOM 700 C C . VAL A 1 86 ? -6.459 -13.312 -15.180 1.00 90.88 86 VAL A C 1
ATOM 702 O O . VAL A 1 86 ? -6.364 -12.452 -16.051 1.00 90.88 86 VAL A O 1
ATOM 705 N N . VAL A 1 87 ? -5.551 -13.445 -14.210 1.00 90.94 87 VAL A N 1
ATOM 706 C CA . VAL A 1 87 ? -4.363 -12.590 -14.122 1.00 90.94 87 VAL A CA 1
ATOM 707 C C . VAL A 1 87 ? -3.118 -13.374 -14.512 1.00 90.94 87 VAL A C 1
ATOM 709 O O . VAL A 1 87 ? -2.770 -14.375 -13.885 1.00 90.94 87 VAL A O 1
ATOM 712 N N . HIS A 1 88 ? -2.403 -12.880 -15.519 1.00 91.19 88 HIS A N 1
ATOM 713 C CA . HIS A 1 88 ? -1.106 -13.412 -15.921 1.00 91.19 88 HIS A CA 1
ATOM 714 C C . HIS A 1 88 ? 0.013 -12.643 -15.213 1.00 91.19 88 HIS A C 1
ATOM 716 O O . HIS A 1 88 ? 0.253 -11.471 -15.496 1.00 91.19 88 HIS A O 1
ATOM 722 N N . LEU A 1 89 ? 0.706 -13.298 -14.275 1.00 89.62 89 LEU A N 1
ATOM 723 C CA . LEU A 1 89 ? 1.824 -12.705 -13.539 1.00 89.62 89 LEU A CA 1
ATOM 724 C C . LEU A 1 89 ? 3.155 -13.312 -13.971 1.00 89.62 89 LEU A C 1
ATOM 726 O O . LEU A 1 89 ? 3.309 -14.530 -14.018 1.00 89.62 89 LEU A O 1
ATOM 730 N N . MET A 1 90 ? 4.150 -12.452 -14.177 1.00 89.06 90 MET A N 1
ATOM 731 C CA . MET A 1 90 ? 5.530 -12.872 -14.404 1.00 89.06 90 MET A CA 1
ATOM 732 C C . MET A 1 90 ? 6.356 -12.705 -13.125 1.00 89.06 90 MET A C 1
ATOM 734 O O . MET A 1 90 ? 6.493 -11.604 -12.585 1.00 89.06 90 MET A O 1
ATOM 738 N N . ASN A 1 91 ? 6.905 -13.809 -12.616 1.00 86.75 91 ASN A N 1
ATOM 739 C CA . ASN A 1 91 ? 7.648 -13.825 -11.359 1.00 86.75 91 ASN A CA 1
ATOM 740 C C . ASN A 1 91 ? 9.119 -13.417 -11.550 1.00 86.75 91 ASN A C 1
ATOM 742 O O . ASN A 1 91 ? 10.010 -14.259 -11.529 1.00 86.75 91 ASN A O 1
ATOM 746 N N . ASN A 1 92 ? 9.370 -12.114 -11.695 1.00 86.69 92 ASN A N 1
ATOM 747 C CA . ASN A 1 92 ? 10.730 -11.580 -11.854 1.00 86.69 92 ASN A CA 1
ATOM 748 C C . ASN A 1 92 ? 11.461 -11.308 -10.532 1.00 86.69 92 ASN A C 1
ATOM 750 O O . ASN A 1 92 ? 12.655 -11.058 -10.556 1.00 86.69 92 ASN A O 1
ATOM 754 N N . TYR A 1 93 ? 10.772 -11.302 -9.387 1.00 85.31 93 TYR A N 1
ATOM 755 C CA . TYR A 1 93 ? 11.373 -10.983 -8.084 1.00 85.31 93 TYR A CA 1
ATOM 756 C C . TYR A 1 93 ? 11.380 -12.211 -7.183 1.00 85.31 93 TYR A C 1
ATOM 758 O O . TYR A 1 93 ? 10.367 -12.522 -6.561 1.00 85.31 93 TYR A O 1
ATOM 766 N N . ASN A 1 94 ? 12.487 -12.939 -7.115 1.00 84.62 94 ASN A N 1
ATOM 767 C CA . ASN A 1 94 ? 12.539 -14.162 -6.323 1.00 84.62 94 ASN A CA 1
ATOM 768 C C . ASN A 1 94 ? 12.588 -13.855 -4.810 1.00 84.62 94 ASN A C 1
ATOM 770 O O . ASN A 1 94 ? 13.455 -13.114 -4.358 1.00 84.62 94 ASN A O 1
ATOM 774 N N . THR A 1 95 ? 11.668 -14.437 -4.034 1.00 83.69 95 THR A N 1
ATOM 775 C CA . THR A 1 95 ? 11.596 -14.276 -2.570 1.00 83.69 95 THR A CA 1
ATOM 776 C C . THR A 1 95 ? 11.999 -15.523 -1.781 1.00 83.69 95 THR A C 1
ATOM 778 O O . THR A 1 95 ? 11.978 -15.495 -0.550 1.00 83.69 95 THR A O 1
ATOM 781 N N . PHE A 1 96 ? 12.386 -16.612 -2.460 1.00 79.19 96 PHE A N 1
ATOM 782 C CA . PHE A 1 96 ? 12.717 -17.896 -1.832 1.00 79.19 96 PHE A CA 1
ATOM 783 C C . PHE A 1 96 ? 13.944 -17.808 -0.917 1.00 79.19 96 PHE A C 1
ATOM 785 O O . PHE A 1 96 ? 13.961 -18.449 0.128 1.00 79.19 96 PHE A O 1
ATOM 792 N N . SER A 1 97 ? 14.939 -16.984 -1.261 1.00 80.00 97 SER A N 1
ATOM 793 C CA . SER A 1 97 ? 16.190 -16.862 -0.496 1.00 80.00 97 SER A CA 1
ATOM 794 C C . SER A 1 97 ? 16.013 -16.270 0.905 1.00 80.00 97 SER A C 1
ATOM 796 O O . SER A 1 97 ? 16.824 -16.544 1.781 1.00 80.00 97 SER A O 1
ATOM 798 N N . PHE A 1 98 ? 14.958 -15.484 1.129 1.00 85.19 98 PHE A N 1
ATOM 799 C CA . PHE A 1 98 ? 14.673 -14.833 2.413 1.00 85.19 98 PHE A CA 1
ATOM 800 C C . PHE A 1 98 ? 13.304 -15.221 2.994 1.00 85.19 98 PHE A C 1
ATOM 802 O O . PHE A 1 98 ? 12.804 -14.566 3.905 1.00 85.19 98 PHE A O 1
ATOM 809 N N . GLY A 1 99 ? 12.669 -16.271 2.457 1.00 85.62 99 GLY A N 1
ATOM 810 C CA . GLY A 1 99 ? 11.383 -16.778 2.950 1.00 85.62 99 GLY A CA 1
ATOM 811 C C . GLY A 1 99 ? 10.201 -15.813 2.782 1.00 85.62 99 GLY A C 1
ATOM 812 O O . GLY A 1 99 ? 9.178 -15.958 3.454 1.00 85.62 99 GLY A O 1
ATOM 813 N N . GLY A 1 100 ? 10.318 -14.816 1.901 1.00 87.38 100 GLY A N 1
ATOM 814 C CA . GLY A 1 100 ? 9.282 -13.809 1.690 1.00 87.38 100 GLY A CA 1
ATOM 815 C C . GLY A 1 100 ? 8.054 -14.369 0.971 1.00 87.38 100 GLY A C 1
ATOM 816 O O . GLY A 1 100 ? 8.166 -15.173 0.042 1.00 87.38 100 GLY A O 1
ATOM 817 N N . LYS A 1 101 ? 6.864 -13.898 1.359 1.00 91.00 101 LYS A N 1
ATOM 818 C CA . LYS A 1 101 ? 5.590 -14.231 0.703 1.00 91.00 101 LYS A CA 1
ATOM 819 C C . LYS A 1 101 ? 5.115 -13.055 -0.143 1.00 91.00 101 LYS A C 1
ATOM 821 O O . LYS A 1 101 ? 5.154 -11.915 0.304 1.00 91.00 101 LYS A O 1
ATOM 826 N N . LYS A 1 102 ? 4.611 -13.343 -1.343 1.00 91.44 102 LYS A N 1
ATOM 827 C CA . LYS A 1 102 ? 4.007 -12.352 -2.243 1.00 91.44 102 LYS A CA 1
ATOM 828 C C . LYS A 1 102 ? 2.592 -12.767 -2.583 1.00 91.44 102 LYS A C 1
ATOM 830 O O . LYS A 1 102 ? 2.337 -13.949 -2.797 1.00 91.44 102 LYS A O 1
ATOM 835 N N . LYS A 1 103 ? 1.688 -11.797 -2.633 1.00 92.06 103 LYS A N 1
ATOM 836 C CA . LYS A 1 103 ? 0.281 -12.010 -2.966 1.00 92.06 103 LYS A CA 1
ATOM 837 C C . LYS A 1 103 ? -0.184 -10.876 -3.866 1.00 92.06 103 LYS A C 1
ATOM 839 O O . LYS A 1 103 ? 0.197 -9.730 -3.641 1.00 92.06 103 LYS A O 1
ATOM 844 N N . LEU A 1 104 ? -0.999 -11.209 -4.859 1.00 93.56 104 LEU A N 1
ATOM 845 C CA . LEU A 1 104 ? -1.812 -10.232 -5.569 1.00 93.56 104 LEU A CA 1
ATOM 846 C C . LEU A 1 104 ? -3.146 -10.133 -4.835 1.00 93.56 104 LEU A C 1
ATOM 848 O O . LEU A 1 104 ? -3.743 -11.157 -4.508 1.00 93.56 104 LEU A O 1
ATOM 852 N N . VAL A 1 105 ? -3.585 -8.912 -4.555 1.00 93.00 105 VAL A N 1
ATOM 853 C CA . VAL A 1 105 ? -4.861 -8.648 -3.891 1.00 93.00 105 VAL A CA 1
ATOM 854 C C . VAL A 1 105 ? -5.670 -7.746 -4.805 1.00 93.00 105 VAL A C 1
ATOM 856 O O . VAL A 1 105 ? -5.205 -6.668 -5.169 1.00 93.00 105 VAL A O 1
ATOM 859 N N . LEU A 1 106 ? -6.863 -8.205 -5.176 1.00 92.44 106 LEU A N 1
ATOM 860 C CA . LEU A 1 106 ? -7.880 -7.383 -5.815 1.00 92.44 106 LEU A CA 1
ATOM 861 C C . LEU A 1 106 ? -8.831 -6.908 -4.717 1.00 92.44 106 LEU A C 1
ATOM 863 O O . LEU A 1 106 ? -9.392 -7.725 -3.987 1.00 92.44 106 LEU A O 1
ATOM 867 N N . SER A 1 107 ? -8.958 -5.597 -4.556 1.00 91.06 107 SER A N 1
ATOM 868 C CA . SER A 1 107 ? -9.799 -4.999 -3.526 1.00 91.06 107 SER A CA 1
ATOM 869 C C . SER A 1 107 ? -10.479 -3.741 -4.040 1.00 91.06 107 SER A C 1
ATOM 871 O O . SER A 1 107 ? -9.941 -3.017 -4.876 1.00 91.06 107 SER A O 1
ATOM 873 N N . THR A 1 108 ? -11.667 -3.482 -3.507 1.00 91.25 108 THR A N 1
ATOM 874 C CA . THR A 1 108 ? -12.376 -2.218 -3.672 1.00 91.25 108 THR A CA 1
ATOM 875 C C . THR A 1 108 ? -12.097 -1.327 -2.466 1.00 91.25 108 THR A C 1
ATOM 877 O O . THR A 1 108 ? -11.900 -1.799 -1.341 1.00 91.25 108 THR A O 1
ATOM 880 N N . THR A 1 109 ? -12.028 -0.020 -2.696 1.00 88.56 109 THR A N 1
ATOM 881 C CA . THR A 1 109 ? -11.813 0.969 -1.637 1.00 88.56 109 THR A CA 1
ATOM 882 C C . THR A 1 109 ? -13.116 1.681 -1.325 1.00 88.56 109 THR A C 1
ATOM 884 O O . THR A 1 109 ? -13.778 2.185 -2.227 1.00 88.56 109 THR A O 1
ATOM 887 N N . SER A 1 110 ? -13.454 1.762 -0.044 1.00 87.56 110 SER A N 1
ATOM 888 C CA . SER A 1 110 ? -14.519 2.620 0.471 1.00 87.56 110 SER A CA 1
ATOM 889 C C . SER A 1 110 ? -13.959 3.989 0.875 1.00 87.56 110 SER A C 1
ATOM 891 O O . SER A 1 110 ? -12.746 4.210 0.842 1.00 87.56 110 SER A O 1
ATOM 893 N N . TRP A 1 111 ? -14.826 4.902 1.319 1.00 84.31 111 TRP A N 1
ATOM 894 C CA . TRP A 1 111 ? -14.410 6.205 1.851 1.00 84.31 111 TRP A CA 1
ATOM 895 C C . TRP A 1 111 ? -13.424 6.097 3.030 1.00 84.31 111 TRP A C 1
ATOM 897 O O . TRP A 1 111 ? -12.504 6.903 3.140 1.00 84.31 111 TRP A O 1
ATOM 907 N N . LEU A 1 112 ? -13.555 5.060 3.863 1.00 84.12 112 LEU A N 1
ATOM 908 C CA . LEU A 1 112 ? -12.637 4.777 4.976 1.00 84.12 112 LEU A CA 1
ATOM 909 C C . LEU A 1 112 ? -11.388 3.985 4.542 1.00 84.12 112 LEU A C 1
ATOM 911 O O . LEU A 1 112 ? -10.585 3.573 5.378 1.00 84.12 112 LEU A O 1
ATOM 915 N N . GLY A 1 113 ? -11.213 3.772 3.236 1.00 86.44 113 GLY A N 1
ATOM 916 C CA . GLY A 1 113 ? -10.142 2.977 2.653 1.00 86.44 113 GLY A CA 1
ATOM 917 C C . GLY A 1 113 ? -10.544 1.518 2.438 1.00 86.44 113 GLY A C 1
ATOM 918 O O . GLY A 1 113 ? -11.688 1.203 2.100 1.00 86.44 113 GLY A O 1
ATOM 919 N N . GLY A 1 114 ? -9.573 0.615 2.576 1.00 84.56 114 GLY A N 1
ATOM 920 C CA . GLY A 1 114 ? -9.810 -0.826 2.484 1.00 84.56 114 GLY A CA 1
ATOM 921 C C . GLY A 1 114 ? -10.559 -1.378 3.700 1.00 84.56 114 GLY A C 1
ATOM 922 O O . GLY A 1 114 ? -10.789 -0.677 4.683 1.00 84.56 114 GLY A O 1
ATOM 923 N N . LYS A 1 115 ? -10.909 -2.666 3.650 1.00 84.38 115 LYS A N 1
ATOM 924 C CA . LYS A 1 115 ? -11.559 -3.359 4.769 1.00 84.38 115 LYS A CA 1
ATOM 925 C C . LYS A 1 115 ? -10.708 -3.256 6.042 1.00 84.38 115 LYS A C 1
ATOM 927 O O . LYS A 1 115 ? -9.607 -3.807 6.091 1.00 84.38 115 LYS A O 1
ATOM 932 N N . ASN A 1 116 ? -11.234 -2.577 7.061 1.00 87.50 116 ASN A N 1
ATOM 933 C CA . ASN A 1 116 ? -10.595 -2.441 8.365 1.00 87.50 116 ASN A CA 1
ATOM 934 C C . ASN A 1 116 ? -11.629 -2.387 9.502 1.00 87.50 116 ASN A C 1
ATOM 936 O O . ASN A 1 116 ? -12.143 -1.322 9.846 1.00 87.50 116 ASN A O 1
ATOM 940 N N . ASP A 1 117 ? -11.879 -3.537 10.125 1.00 88.88 117 ASP A N 1
ATOM 941 C CA . ASP A 1 117 ? -12.870 -3.673 11.200 1.00 88.88 117 ASP A CA 1
ATOM 942 C C . ASP A 1 117 ? -12.380 -3.073 12.538 1.00 88.88 117 ASP A C 1
ATOM 944 O O . ASP A 1 117 ? -13.180 -2.813 13.438 1.00 88.88 117 ASP 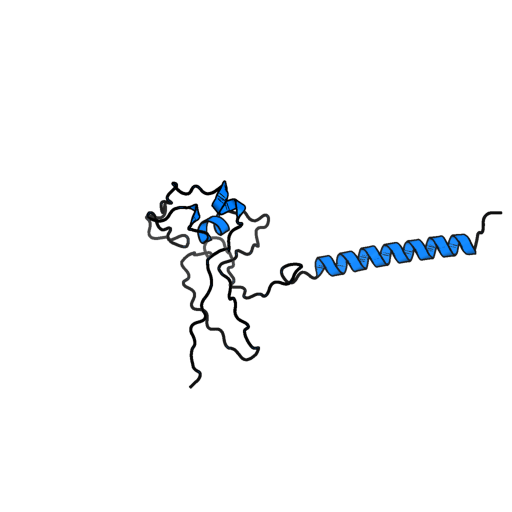A O 1
ATOM 948 N N . PHE A 1 118 ? -11.074 -2.796 12.669 1.00 92.19 118 PHE A N 1
ATOM 949 C CA . PHE A 1 118 ? -10.475 -2.260 13.896 1.00 92.19 118 PHE A CA 1
ATOM 950 C C . PHE A 1 118 ? -11.048 -0.895 14.279 1.00 92.19 118 PHE A C 1
ATOM 952 O O . PHE A 1 118 ? -11.371 -0.672 15.443 1.00 92.19 118 PHE A O 1
ATOM 959 N N . LEU A 1 119 ? -11.199 0.011 13.305 1.00 91.00 119 LEU A N 1
ATOM 960 C CA . LEU A 1 119 ? -11.732 1.350 13.562 1.00 91.00 119 LEU A CA 1
ATOM 961 C C . LEU A 1 119 ? -13.170 1.272 14.077 1.00 91.00 119 LEU A C 1
ATOM 963 O O . LEU A 1 119 ? -13.483 1.874 15.100 1.00 91.00 119 LEU A O 1
ATOM 967 N N . GLY A 1 120 ? -14.022 0.484 13.414 1.00 92.69 120 GLY A N 1
ATOM 968 C CA . GLY A 1 120 ? -15.409 0.287 13.837 1.00 92.69 120 GLY A CA 1
ATOM 969 C C . GLY A 1 120 ? -15.501 -0.266 15.259 1.00 92.69 120 GLY A C 1
ATOM 970 O O . GLY A 1 120 ? -16.219 0.288 16.091 1.00 92.69 120 GLY A O 1
ATOM 971 N N . LEU A 1 121 ? -14.710 -1.298 15.569 1.00 94.94 121 LEU A N 1
ATOM 972 C CA . LEU A 1 121 ? -14.671 -1.876 16.910 1.00 94.94 121 LEU A CA 1
ATOM 973 C C . LEU A 1 121 ? -14.174 -0.873 17.960 1.00 94.94 121 LEU A C 1
ATOM 975 O O . LEU A 1 121 ? -14.755 -0.795 19.040 1.00 94.94 121 LEU A O 1
ATOM 979 N N . ALA A 1 122 ? -13.146 -0.079 17.646 1.00 96.56 122 ALA A N 1
ATOM 980 C CA . ALA A 1 122 ? -12.625 0.942 18.549 1.00 96.56 122 ALA A CA 1
ATOM 981 C C . ALA A 1 122 ? -13.689 1.998 18.894 1.00 96.56 122 ALA A C 1
ATOM 983 O O . ALA A 1 122 ? -13.857 2.334 20.066 1.00 96.56 122 ALA A O 1
ATOM 984 N N . TYR A 1 123 ? -14.459 2.471 17.907 1.00 96.12 123 TYR A N 1
ATOM 985 C CA . TYR A 1 123 ? -15.559 3.410 18.146 1.00 96.12 123 TYR A CA 1
ATOM 986 C C . TYR A 1 123 ? -16.665 2.807 19.017 1.00 96.12 123 TYR A C 1
ATOM 988 O O . TYR A 1 123 ? -17.137 3.474 19.939 1.00 96.12 123 TYR A O 1
ATOM 996 N N . VAL A 1 124 ? -17.048 1.548 18.777 1.00 97.62 124 VAL A N 1
ATOM 997 C CA . VAL A 1 124 ? -18.041 0.845 19.609 1.00 97.62 124 VAL A CA 1
ATOM 998 C C . VAL A 1 124 ? -17.543 0.704 21.047 1.00 97.62 124 VAL A C 1
ATOM 1000 O O . VAL A 1 124 ? -18.301 0.952 21.982 1.00 97.62 124 VAL A O 1
ATOM 1003 N N . PHE A 1 125 ? -16.264 0.373 21.239 1.00 98.06 125 PHE A N 1
ATOM 1004 C CA . PHE A 1 125 ? -15.660 0.255 22.566 1.00 98.06 125 PHE A CA 1
ATO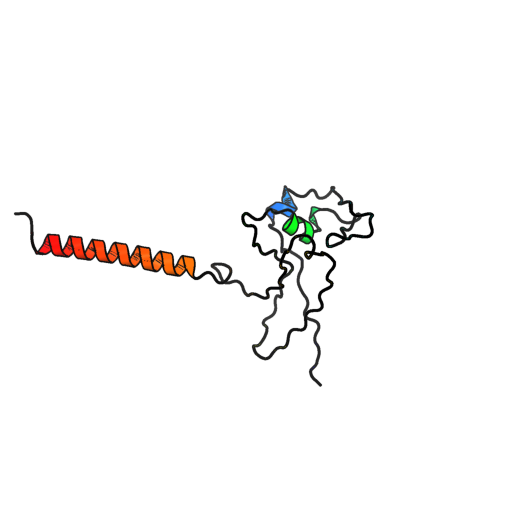M 1005 C C . PHE A 1 125 ? -15.674 1.585 23.325 1.00 98.06 125 PHE A C 1
ATOM 1007 O O . PHE A 1 125 ? -16.125 1.647 24.470 1.00 98.06 125 PHE A O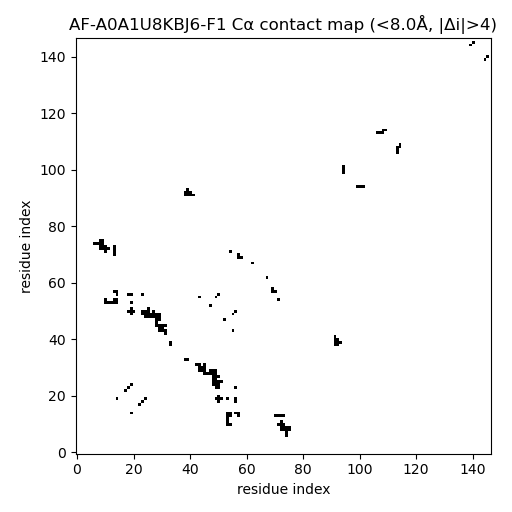 1
ATOM 1014 N N . ILE A 1 126 ? -15.226 2.665 22.678 1.00 98.19 126 ILE A N 1
ATOM 1015 C CA . ILE A 1 126 ? -15.180 4.000 23.284 1.00 98.19 126 ILE A CA 1
ATOM 1016 C C . ILE A 1 126 ? -16.602 4.478 23.604 1.00 98.19 126 ILE A C 1
ATOM 1018 O O . ILE A 1 126 ? -16.858 4.916 24.725 1.00 98.19 126 ILE A O 1
ATOM 1022 N N . GLY A 1 127 ? -17.544 4.324 22.669 1.00 98.06 127 GLY A N 1
ATOM 1023 C CA . GLY A 1 127 ? -18.947 4.694 22.869 1.00 98.06 127 GLY A CA 1
ATOM 1024 C C . GLY A 1 127 ? -19.635 3.894 23.981 1.00 98.06 127 GLY A C 1
ATOM 1025 O O . GLY A 1 127 ? -20.336 4.462 24.812 1.00 98.06 127 GLY A O 1
ATOM 1026 N N . SER A 1 128 ? -19.397 2.584 24.059 1.00 97.94 128 SER A N 1
ATOM 1027 C CA . SER A 1 128 ? -19.940 1.746 25.134 1.00 97.94 128 SER A CA 1
ATOM 1028 C C . SER A 1 128 ? -19.356 2.118 26.501 1.00 97.94 128 SER A C 1
ATOM 1030 O O . SER A 1 128 ? -20.092 2.194 27.491 1.00 97.94 128 SER A O 1
ATOM 1032 N N . SER A 1 129 ? -18.054 2.419 26.559 1.00 97.88 129 SER A N 1
ATOM 1033 C CA . SER A 1 129 ? -17.393 2.830 27.800 1.00 97.88 129 SER A CA 1
ATOM 1034 C C . SER A 1 129 ? -17.936 4.162 28.327 1.00 97.88 129 SER A C 1
ATOM 1036 O O . SER A 1 129 ? -18.221 4.278 29.518 1.00 97.88 129 SER A O 1
ATOM 1038 N N . SER A 1 130 ? -18.173 5.142 27.448 1.00 97.88 130 SER A N 1
ATOM 1039 C CA . SER A 1 130 ? -18.692 6.452 27.848 1.00 97.88 130 SER A CA 1
ATOM 1040 C C . SER A 1 130 ? -20.145 6.378 28.316 1.00 97.88 130 SER A C 1
ATOM 1042 O O . SER A 1 130 ? -20.479 6.979 29.336 1.00 97.88 130 SER A O 1
ATOM 1044 N N . VAL A 1 131 ? -20.992 5.587 27.645 1.00 98.19 131 VAL A N 1
ATOM 10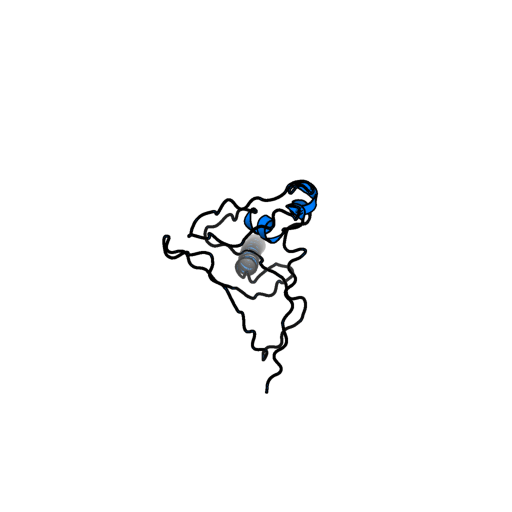45 C CA . VAL A 1 131 ? -22.384 5.356 28.070 1.00 98.19 131 VAL A CA 1
ATOM 1046 C C . VAL A 1 131 ? -22.432 4.671 29.434 1.00 98.19 131 VAL A C 1
ATOM 1048 O O . VAL A 1 131 ? -23.204 5.084 30.295 1.00 98.19 131 VAL A O 1
ATOM 1051 N N . THR A 1 132 ? -21.579 3.671 29.668 1.00 97.81 132 THR A N 1
ATOM 1052 C CA . THR A 1 132 ? -21.504 2.979 30.965 1.00 97.81 132 THR A CA 1
ATOM 1053 C C . THR A 1 132 ? -21.150 3.946 32.096 1.00 97.81 132 THR A C 1
ATOM 1055 O O . THR A 1 132 ? -21.807 3.952 33.138 1.00 97.81 132 THR A O 1
ATOM 1058 N N . VAL A 1 133 ? -20.152 4.810 31.879 1.00 97.69 133 VAL A N 1
ATOM 1059 C CA . VAL A 1 133 ? -19.758 5.836 32.855 1.00 97.69 133 VAL A CA 1
ATOM 1060 C C . VAL A 1 133 ? -20.879 6.853 33.075 1.00 97.69 133 VAL A C 1
ATOM 1062 O O . VAL A 1 133 ? -21.164 7.200 34.220 1.00 97.69 133 VAL A O 1
ATOM 1065 N N . ALA A 1 134 ? -21.551 7.302 32.012 1.00 97.50 134 ALA A N 1
ATOM 1066 C CA . ALA A 1 134 ? -22.669 8.235 32.121 1.00 97.50 134 ALA A CA 1
ATOM 1067 C C . ALA A 1 134 ? -23.813 7.646 32.958 1.00 97.50 134 ALA A C 1
ATOM 1069 O O . ALA A 1 134 ? -24.257 8.283 33.908 1.00 97.50 134 ALA A O 1
ATOM 1070 N N . VAL A 1 135 ? -24.224 6.405 32.676 1.00 97.25 135 VAL A N 1
ATOM 1071 C CA . VAL A 1 135 ? -25.262 5.696 33.442 1.00 97.25 135 VAL A CA 1
ATOM 1072 C C . VAL A 1 135 ? -24.864 5.553 34.909 1.00 97.25 135 VAL A C 1
ATOM 1074 O O . VAL A 1 135 ? -25.686 5.803 35.789 1.00 97.25 135 VAL A O 1
ATOM 1077 N N . PHE A 1 136 ? -23.607 5.204 35.189 1.00 96.31 136 PHE A N 1
ATOM 1078 C CA . PHE A 1 136 ? -23.102 5.095 36.556 1.00 96.31 136 PHE A CA 1
ATOM 1079 C C . PHE A 1 136 ? -23.183 6.430 37.310 1.00 96.31 136 PHE A C 1
ATOM 1081 O O . PHE A 1 136 ? -23.699 6.479 38.426 1.00 96.31 136 PHE A O 1
ATOM 1088 N N . ILE A 1 137 ? -22.745 7.528 36.687 1.00 95.12 137 ILE A N 1
ATOM 1089 C CA . ILE A 1 137 ? -22.829 8.871 37.277 1.00 95.12 137 ILE A CA 1
ATOM 1090 C C . ILE A 1 137 ? -24.291 9.285 37.485 1.00 95.12 137 ILE A C 1
ATOM 1092 O O . ILE A 1 137 ? -24.625 9.797 38.552 1.00 95.12 137 ILE A O 1
ATOM 1096 N N . THR A 1 138 ? -25.175 9.043 36.512 1.00 95.06 138 THR A N 1
ATOM 1097 C CA . THR A 1 138 ? -26.609 9.351 36.624 1.00 95.06 138 THR A CA 1
ATOM 1098 C C . THR A 1 138 ? -27.269 8.566 37.759 1.00 95.06 138 THR A C 1
ATOM 1100 O O . THR A 1 138 ? -28.016 9.151 38.541 1.00 95.06 138 THR A O 1
ATOM 1103 N N . LEU A 1 139 ? -26.963 7.272 37.904 1.00 94.56 139 LEU A N 1
ATOM 1104 C CA . LEU A 1 139 ? -27.464 6.446 39.007 1.00 94.56 139 LEU A CA 1
ATOM 1105 C C . LEU A 1 139 ? -26.990 6.967 40.365 1.00 94.56 139 LEU A C 1
ATOM 1107 O O . LEU A 1 139 ? -27.807 7.117 41.270 1.00 94.56 139 LEU A O 1
ATOM 1111 N N . LEU A 1 140 ? -25.702 7.303 40.503 1.00 92.44 140 LEU A N 1
ATOM 1112 C CA . LEU A 1 140 ? -25.178 7.917 41.726 1.00 92.44 140 LEU A CA 1
ATOM 1113 C C . LEU A 1 140 ? -25.874 9.247 42.045 1.00 92.44 140 LEU A C 1
ATOM 1115 O O . LEU A 1 140 ? -26.202 9.500 43.201 1.00 92.44 140 LEU A O 1
ATOM 1119 N N . HIS A 1 141 ? -26.140 10.078 41.034 1.00 90.62 141 HIS A N 1
ATOM 1120 C CA . HIS A 1 141 ? -26.834 11.356 41.212 1.00 90.62 141 HIS A CA 1
ATOM 1121 C C . HIS A 1 141 ? -28.289 11.197 41.677 1.00 90.62 141 HIS A C 1
ATOM 1123 O O . HIS A 1 141 ? -28.772 12.030 42.441 1.00 90.62 141 HIS A O 1
ATOM 1129 N N . LEU A 1 142 ? -28.982 10.149 41.221 1.00 90.69 142 LEU A N 1
ATOM 1130 C CA . LEU A 1 142 ? -30.369 9.858 41.599 1.00 90.69 142 LEU A CA 1
ATOM 1131 C C . LEU A 1 142 ? -30.481 9.182 42.973 1.00 90.69 142 LEU A C 1
ATOM 1133 O O . LEU A 1 142 ? -31.435 9.441 43.699 1.00 90.69 142 LEU A O 1
ATOM 1137 N N . LEU A 1 143 ? -29.524 8.319 43.330 1.00 89.88 143 LEU A N 1
ATOM 1138 C CA . LEU A 1 143 ? -29.503 7.587 44.605 1.00 89.88 143 LEU A CA 1
ATOM 1139 C C . LEU A 1 143 ? -28.912 8.410 45.756 1.00 89.88 143 LEU A C 1
ATOM 1141 O O . LEU A 1 143 ? -29.232 8.177 46.918 1.00 89.88 143 LEU A O 1
ATOM 1145 N N . SER A 1 144 ? -28.027 9.356 45.452 1.00 79.81 144 SER A N 1
ATOM 1146 C CA . SER A 1 144 ? -27.413 10.258 46.427 1.00 79.81 144 SER A CA 1
ATOM 1147 C C . SER A 1 144 ? -27.512 11.705 45.938 1.00 79.81 144 SER A C 1
ATOM 1149 O O . SER A 1 144 ? -26.482 12.329 45.658 1.00 79.81 144 SER A O 1
ATOM 1151 N N . PRO A 1 145 ? -28.738 12.256 45.808 1.00 74.19 145 PRO A N 1
ATOM 1152 C CA . PRO A 1 145 ? -28.902 13.673 45.547 1.00 74.19 145 PRO A CA 1
ATOM 1153 C C . PRO A 1 145 ? -28.289 14.402 46.740 1.00 74.19 145 PRO A C 1
ATOM 1155 O O . PRO A 1 145 ? -28.730 14.240 47.875 1.00 74.19 145 PRO A O 1
ATOM 1158 N N . ARG A 1 146 ? -27.196 15.129 46.505 1.00 67.38 146 ARG A N 1
ATOM 1159 C CA . ARG A 1 146 ? -26.577 15.953 47.543 1.00 67.38 146 ARG A CA 1
ATOM 1160 C C . ARG A 1 146 ? -27.637 16.951 48.037 1.00 67.38 146 ARG A C 1
ATOM 1162 O O . ARG A 1 146 ? -28.078 17.775 47.236 1.00 67.38 146 ARG A O 1
ATOM 1169 N N . CYS A 1 147 ? -28.060 16.824 49.297 1.00 43.38 147 CYS A N 1
ATOM 1170 C CA . CYS A 1 147 ? -28.662 17.917 50.064 1.00 43.38 147 CYS A CA 1
ATOM 1171 C C . CYS A 1 147 ? -27.581 18.934 50.437 1.00 43.38 147 CYS A C 1
ATOM 1173 O O . CYS A 1 147 ? -26.424 18.498 50.653 1.00 43.38 147 CYS A O 1
#

Radius of gyration: 24.84 Å; Cα contacts (8 Å, |Δi|>4): 102; chains: 1; bounding box: 54×38×76 Å

Foldseek 3Di:
DDDDDDQDFAQPPQADPCCLPPPFDQPDFDDDPDPDPQFADDDGDRVGGPSRCRQVNQVPPDDPDPDDDTDRTDRPDDDDPPDDDDDDDDPRHDPPVPPDDDDDDDFDADPVGGDDCPVVVVVVVVVVVVVVVVVVVVVCCVVCVDD

Solvent-accessible surface area (backbone atoms only — not comparable to full-atom values): 9943 Å² total; per-residue (Å²): 132,81,84,82,76,84,82,72,68,42,63,70,88,69,38,60,67,66,45,42,74,72,68,33,48,73,91,37,59,48,77,72,87,72,86,63,94,70,52,85,47,85,85,68,56,58,91,44,34,43,31,78,40,34,70,56,52,48,63,68,54,80,68,97,50,96,80,73,86,76,79,81,57,44,66,92,65,91,80,60,92,87,61,83,84,84,81,89,80,82,88,46,55,82,36,76,93,76,72,55,87,86,82,89,81,91,80,75,72,52,98,88,38,57,96,63,68,64,62,61,52,50,52,52,51,53,53,52,51,52,51,53,52,49,52,52,52,51,48,48,48,71,78,54,63,84,126

pLDDT: mean 88.56, std 8.82, range [42.38, 98.19]

Sequence (147 aa):
ISDREELKVNRKNIAWKSDWEHKFGKNVYPFNFQNGTVIGGGKLKPRIPLSDQEDLIVWMHTSALPSFQKLYGRIEMDLDVDNVVVVHLMNNYNTFSFGGKKKLVLSTTSWLGGKNDFLGLAYVFIGSSSVTVAVFITLLHLLSPRC

Mean predicted aligned error: 7.42 Å